Protein AF-A0A8T0AMJ4-F1 (afdb_monomer_lite)

Sequence (67 aa):
MKLREALDKDYNTILKFFQGVNYQGVKDVLATFEPEASDKTAIVLLLLMSYFKEPKDSIVLDVDVTH

Foldseek 3Di:
DVLLVVQVVCLVVLLVVLVPDPAPQSVVLVVPDDPVPDDSSVSSVSNCCSVVPPPPPPPPPVPPPDD

Structure (mmCIF, N/CA/C/O backbone):
data_AF-A0A8T0AMJ4-F1
#
_entry.id   AF-A0A8T0AMJ4-F1
#
loop_
_atom_site.group_PDB
_atom_site.id
_atom_site.type_symbol
_atom_site.label_atom_id
_atom_site.label_alt_id
_atom_site.label_comp_id
_atom_site.label_asym_id
_atom_site.label_entity_id
_atom_site.label_seq_id
_atom_site.pdbx_PDB_ins_code
_atom_site.Cartn_x
_atom_site.Cartn_y
_atom_site.C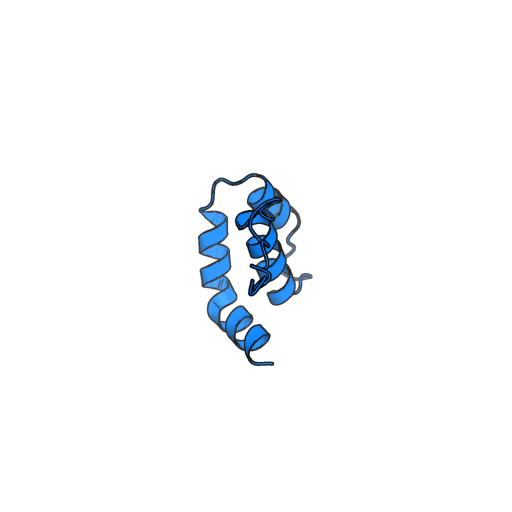artn_z
_atom_site.occupancy
_atom_site.B_iso_or_equiv
_atom_site.auth_seq_id
_atom_site.auth_comp_id
_atom_site.auth_asym_id
_atom_site.auth_atom_id
_atom_site.pdbx_PDB_model_num
ATOM 1 N N . MET A 1 1 ? 4.999 -6.662 -17.927 1.00 60.34 1 MET A N 1
ATOM 2 C CA . MET A 1 1 ? 6.166 -5.854 -17.505 1.00 60.34 1 MET A CA 1
ATOM 3 C C . MET A 1 1 ? 5.779 -4.422 -17.135 1.00 60.34 1 MET A C 1
ATOM 5 O O . MET A 1 1 ? 6.051 -4.038 -16.010 1.00 60.34 1 MET A O 1
ATOM 9 N N . LYS A 1 2 ? 5.028 -3.703 -17.985 1.00 80.56 2 LYS A N 1
ATOM 10 C CA . LYS A 1 2 ? 4.605 -2.306 -17.745 1.00 80.56 2 LYS A CA 1
ATOM 11 C C . LYS A 1 2 ? 3.972 -2.018 -16.372 1.00 80.56 2 LYS A C 1
ATOM 13 O O . LYS A 1 2 ? 4.223 -0.967 -15.804 1.00 80.56 2 LYS A O 1
ATOM 18 N N . LEU A 1 3 ? 3.167 -2.944 -15.833 1.00 71.31 3 LEU A N 1
ATOM 19 C CA . LEU A 1 3 ? 2.532 -2.773 -14.520 1.00 71.31 3 LEU A CA 1
ATOM 20 C C . LEU A 1 3 ? 3.560 -2.744 -13.383 1.00 71.31 3 LEU A C 1
ATOM 22 O O . LEU A 1 3 ? 3.558 -1.815 -12.592 1.00 71.31 3 LEU A O 1
ATOM 26 N N . ARG A 1 4 ? 4.466 -3.727 -13.334 1.00 77.56 4 ARG A N 1
ATOM 27 C CA . ARG A 1 4 ? 5.535 -3.789 -12.327 1.00 77.56 4 ARG A CA 1
ATOM 28 C C . ARG A 1 4 ? 6.407 -2.534 -12.366 1.00 77.56 4 ARG A C 1
ATOM 30 O O . ARG A 1 4 ? 6.680 -1.955 -11.329 1.00 77.56 4 ARG A O 1
ATOM 37 N N . GLU A 1 5 ? 6.789 -2.090 -13.561 1.00 80.00 5 GLU A N 1
ATOM 38 C CA . GLU A 1 5 ? 7.601 -0.879 -13.740 1.00 80.00 5 GLU A CA 1
ATOM 39 C C . GLU A 1 5 ? 6.875 0.388 -13.273 1.00 80.00 5 GLU A C 1
ATOM 41 O O . GLU A 1 5 ? 7.485 1.244 -12.638 1.00 80.00 5 GLU A O 1
ATOM 46 N N . ALA A 1 6 ? 5.573 0.505 -13.554 1.00 78.88 6 ALA A N 1
ATOM 47 C CA . ALA A 1 6 ? 4.761 1.620 -13.074 1.00 78.88 6 ALA A CA 1
ATOM 48 C C . ALA A 1 6 ? 4.636 1.610 -11.542 1.00 78.88 6 ALA A C 1
ATOM 50 O O . ALA A 1 6 ? 4.825 2.642 -10.901 1.00 78.88 6 ALA A O 1
ATOM 51 N N . LEU A 1 7 ? 4.381 0.437 -10.952 1.00 80.56 7 LEU A N 1
ATOM 52 C CA . LEU A 1 7 ? 4.257 0.280 -9.504 1.00 80.5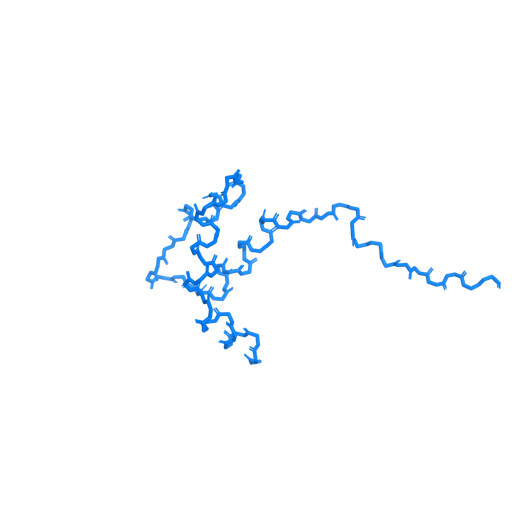6 7 LEU A CA 1
ATOM 53 C C . LEU A 1 7 ? 5.583 0.527 -8.781 1.00 80.56 7 LEU A C 1
ATOM 55 O O . LEU A 1 7 ? 5.577 1.184 -7.746 1.00 80.56 7 LEU A O 1
ATOM 59 N N . ASP A 1 8 ? 6.711 0.076 -9.330 1.00 80.31 8 ASP A N 1
ATOM 60 C CA . ASP A 1 8 ? 8.034 0.354 -8.762 1.00 80.31 8 ASP A CA 1
ATOM 61 C C . ASP A 1 8 ? 8.400 1.841 -8.870 1.00 80.31 8 ASP A C 1
ATOM 63 O O . ASP A 1 8 ? 8.953 2.407 -7.924 1.00 80.31 8 ASP A O 1
ATOM 67 N N . LYS A 1 9 ? 8.067 2.493 -9.994 1.00 86.25 9 LYS A N 1
ATOM 68 C CA . LYS A 1 9 ? 8.319 3.926 -10.204 1.00 86.25 9 LYS A CA 1
ATOM 69 C C . LYS A 1 9 ? 7.559 4.788 -9.196 1.00 86.25 9 LYS A C 1
ATOM 71 O O . LYS A 1 9 ? 8.140 5.711 -8.624 1.00 86.25 9 LYS A O 1
ATOM 76 N N . ASP A 1 10 ? 6.289 4.470 -8.963 1.00 85.94 10 ASP A N 1
ATOM 77 C CA . ASP A 1 10 ? 5.403 5.259 -8.102 1.00 85.94 10 ASP A CA 1
ATOM 78 C C . ASP A 1 10 ? 5.263 4.676 -6.682 1.00 85.94 10 ASP A C 1
ATOM 80 O O . ASP A 1 10 ? 4.505 5.204 -5.865 1.00 85.94 10 ASP A O 1
ATOM 84 N N . TYR A 1 11 ? 6.041 3.639 -6.347 1.00 86.25 11 TYR A N 1
ATOM 85 C CA . TYR A 1 11 ? 5.970 2.889 -5.088 1.00 86.25 11 TYR A CA 1
ATOM 86 C C . TYR A 1 11 ? 5.916 3.791 -3.851 1.00 86.25 11 TYR A C 1
ATOM 88 O O . TYR A 1 11 ? 5.017 3.681 -3.021 1.00 86.25 11 TYR A O 1
ATOM 96 N N . ASN A 1 12 ? 6.861 4.728 -3.738 1.00 87.31 12 ASN A N 1
ATOM 97 C CA . ASN A 1 12 ? 6.960 5.616 -2.577 1.00 87.31 12 ASN A CA 1
ATOM 98 C C . ASN A 1 12 ? 5.751 6.551 -2.453 1.00 87.31 12 ASN A C 1
ATOM 100 O O . ASN A 1 12 ? 5.349 6.900 -1.344 1.00 87.31 12 ASN A O 1
ATOM 104 N N . THR A 1 13 ? 5.182 6.971 -3.582 1.00 90.31 13 THR A N 1
ATOM 105 C CA . THR A 1 13 ? 3.989 7.822 -3.622 1.00 90.31 13 THR A CA 1
ATOM 106 C C . THR A 1 13 ? 2.770 7.038 -3.153 1.00 90.31 13 THR A C 1
ATOM 108 O O . THR A 1 13 ? 2.025 7.511 -2.294 1.00 90.31 13 THR A O 1
ATOM 111 N N . ILE A 1 14 ? 2.610 5.812 -3.656 1.00 88.81 14 ILE A N 1
ATOM 112 C CA . ILE A 1 14 ? 1.521 4.907 -3.282 1.00 88.81 14 ILE A CA 1
ATOM 113 C C . ILE A 1 14 ? 1.611 4.536 -1.794 1.00 88.81 14 ILE A C 1
ATOM 115 O O . ILE A 1 14 ? 0.612 4.586 -1.077 1.00 88.81 14 ILE A O 1
ATOM 119 N N . LEU A 1 15 ? 2.812 4.240 -1.292 1.00 89.00 15 LEU A N 1
ATOM 120 C CA . LEU A 1 15 ? 3.019 3.903 0.115 1.00 89.00 15 LEU A CA 1
ATOM 121 C C . LEU A 1 15 ? 2.666 5.076 1.041 1.00 89.00 15 LEU A C 1
ATOM 123 O O . LEU A 1 15 ? 1.956 4.884 2.026 1.00 89.00 15 LEU A O 1
ATOM 127 N N . LYS A 1 16 ? 3.100 6.299 0.705 1.00 90.62 16 LYS A N 1
ATOM 128 C CA . LYS A 1 16 ? 2.746 7.510 1.466 1.00 90.62 16 LYS A CA 1
ATOM 129 C C . LYS A 1 16 ? 1.243 7.757 1.493 1.00 90.62 16 LYS A C 1
ATOM 131 O O . LYS A 1 16 ? 0.719 8.151 2.532 1.00 90.62 16 LYS A O 1
ATOM 136 N N . PHE A 1 17 ? 0.556 7.516 0.375 1.00 90.69 17 PHE A N 1
ATOM 137 C CA . PHE A 1 17 ? -0.901 7.586 0.335 1.00 90.69 17 PHE A CA 1
ATOM 138 C C . PHE A 1 17 ? -1.508 6.626 1.366 1.00 90.69 17 PHE A C 1
ATOM 140 O O . PHE A 1 17 ? -2.239 7.071 2.247 1.00 90.69 17 PHE A O 1
ATOM 147 N N . PHE A 1 18 ? -1.136 5.342 1.335 1.00 90.81 18 PHE A N 1
ATOM 148 C CA . PHE A 1 18 ? -1.686 4.340 2.254 1.00 90.81 18 PHE A CA 1
ATOM 149 C C . PHE A 1 18 ? -1.307 4.547 3.725 1.00 90.81 18 PHE A C 1
ATOM 151 O O . PHE A 1 18 ? -2.101 4.223 4.603 1.00 90.81 18 PHE A O 1
ATOM 158 N N . GLN A 1 19 ? -0.155 5.150 4.024 1.00 89.38 19 GLN A N 1
ATOM 159 C CA . GLN A 1 19 ? 0.208 5.540 5.393 1.00 89.38 19 GLN A CA 1
ATOM 160 C C . GLN A 1 19 ? -0.719 6.622 5.975 1.00 89.38 19 GLN A C 1
ATOM 162 O O . GLN A 1 19 ? -0.904 6.680 7.190 1.00 89.38 19 GLN A O 1
ATOM 167 N N . GLY A 1 20 ? -1.317 7.465 5.128 1.00 88.50 20 GLY A N 1
ATOM 168 C CA . GLY A 1 20 ? -2.299 8.475 5.540 1.00 88.50 20 GLY A CA 1
ATOM 169 C C . GLY A 1 20 ? -3.733 7.946 5.657 1.00 88.50 20 GLY A C 1
ATOM 170 O O . GLY A 1 20 ? -4.623 8.657 6.123 1.00 88.50 20 GLY A O 1
ATOM 171 N N . VAL A 1 21 ? -3.980 6.709 5.229 1.00 86.88 21 VAL A N 1
ATOM 172 C CA . VAL A 1 21 ? -5.314 6.116 5.145 1.00 86.88 21 VAL A CA 1
ATOM 173 C C . VAL A 1 21 ? -5.658 5.414 6.465 1.00 86.88 21 VAL A C 1
ATOM 175 O O . VAL A 1 21 ? -5.025 4.442 6.867 1.00 86.88 21 VAL A O 1
ATOM 178 N N . ASN A 1 22 ? -6.713 5.871 7.148 1.00 85.00 22 ASN A N 1
ATOM 179 C CA . ASN A 1 22 ? -7.164 5.292 8.420 1.00 85.00 22 ASN A CA 1
ATOM 180 C C . ASN A 1 22 ? -8.108 4.086 8.216 1.00 85.00 22 ASN A C 1
ATOM 182 O O . ASN A 1 22 ? -9.245 4.099 8.685 1.00 85.00 22 ASN A O 1
ATOM 186 N N . TYR A 1 23 ? -7.649 3.053 7.503 1.00 86.62 23 TYR A N 1
ATOM 187 C CA . TYR A 1 23 ? -8.394 1.803 7.290 1.00 86.62 23 TYR A CA 1
ATOM 188 C C . TYR A 1 23 ? -7.668 0.630 7.942 1.00 86.62 23 TYR A C 1
ATOM 190 O O . TYR A 1 23 ? -6.478 0.434 7.708 1.00 86.62 23 TYR A O 1
ATOM 198 N N . GLN A 1 24 ? -8.384 -0.175 8.735 1.00 84.81 24 GLN A N 1
ATOM 199 C CA . GLN A 1 24 ? -7.772 -1.261 9.509 1.00 84.81 24 GLN A CA 1
ATOM 200 C C . GLN A 1 24 ? -7.030 -2.267 8.616 1.00 84.81 24 GLN A C 1
ATOM 202 O O . GLN A 1 24 ? -5.861 -2.526 8.858 1.00 84.81 24 GLN A O 1
ATOM 207 N N . GLY A 1 25 ? -7.641 -2.716 7.514 1.00 84.94 25 GLY A N 1
ATOM 208 C CA . GLY A 1 25 ? -6.986 -3.653 6.590 1.00 84.94 25 GLY A CA 1
ATOM 209 C C . GLY A 1 25 ? -5.724 -3.092 5.922 1.00 84.94 25 GLY A C 1
ATOM 210 O O . GLY A 1 25 ? -4.805 -3.841 5.609 1.00 84.94 25 GLY A O 1
ATOM 211 N N . VAL A 1 26 ? -5.639 -1.770 5.737 1.00 88.38 26 VAL A N 1
ATOM 212 C CA . VAL A 1 26 ? -4.417 -1.109 5.246 1.00 88.38 26 VAL A CA 1
ATOM 213 C C . VAL A 1 26 ? -3.346 -1.096 6.337 1.00 88.38 26 VAL A C 1
ATOM 215 O O . VAL A 1 26 ? -2.193 -1.415 6.059 1.00 88.38 26 VAL A O 1
ATOM 218 N N . LYS A 1 27 ? -3.718 -0.789 7.586 1.00 89.75 27 LYS A N 1
ATOM 219 C CA . LYS A 1 27 ? -2.796 -0.834 8.733 1.00 89.75 27 LYS A CA 1
ATOM 220 C C . LYS A 1 27 ? -2.232 -2.232 8.960 1.00 89.75 27 LYS A C 1
ATOM 222 O O . LYS A 1 27 ? -1.041 -2.349 9.220 1.00 89.75 27 LYS A O 1
ATOM 227 N N . ASP A 1 28 ? -3.063 -3.260 8.824 1.00 88.94 28 ASP A N 1
ATOM 228 C CA . ASP A 1 28 ? -2.649 -4.652 9.005 1.00 88.94 28 ASP A CA 1
ATOM 229 C C . ASP A 1 28 ? -1.603 -5.044 7.948 1.00 88.94 28 ASP A C 1
ATOM 231 O O . ASP A 1 28 ? -0.544 -5.564 8.292 1.00 88.94 28 ASP A O 1
ATOM 235 N N . VAL A 1 29 ? -1.829 -4.694 6.673 1.00 87.81 29 VAL A N 1
ATOM 236 C CA . VAL A 1 29 ? -0.843 -4.919 5.598 1.00 87.81 29 VAL A CA 1
ATOM 237 C C . VAL A 1 29 ? 0.454 -4.145 5.854 1.00 87.81 29 VAL A C 1
ATOM 239 O O . VAL A 1 29 ? 1.539 -4.715 5.736 1.00 87.81 29 VAL A O 1
ATOM 242 N N . LEU A 1 30 ? 0.367 -2.871 6.252 1.00 88.69 30 LEU A N 1
ATOM 243 C CA . LEU A 1 30 ? 1.547 -2.056 6.568 1.00 88.69 30 LEU A CA 1
ATOM 244 C C . LEU A 1 30 ? 2.334 -2.587 7.777 1.00 88.69 30 LEU A C 1
ATOM 246 O O . LEU A 1 30 ? 3.553 -2.454 7.798 1.00 88.69 30 LEU A O 1
ATOM 250 N N . ALA A 1 31 ? 1.669 -3.191 8.764 1.00 88.19 31 ALA A N 1
ATOM 251 C CA . ALA A 1 31 ? 2.319 -3.769 9.942 1.00 88.19 31 ALA A CA 1
ATOM 252 C C . ALA A 1 31 ? 3.084 -5.066 9.628 1.00 88.19 31 ALA A C 1
ATOM 254 O O . ALA A 1 31 ? 4.037 -5.398 10.327 1.00 88.19 31 ALA A O 1
ATOM 255 N N . THR A 1 32 ? 2.683 -5.786 8.577 1.00 83.62 32 THR A N 1
ATOM 256 C CA . THR A 1 32 ? 3.363 -7.007 8.106 1.00 83.62 32 THR A CA 1
ATOM 257 C C . THR A 1 32 ? 4.493 -6.739 7.110 1.00 83.62 32 THR A C 1
ATOM 259 O O . THR A 1 32 ? 5.175 -7.667 6.683 1.00 83.62 32 THR A O 1
ATOM 262 N N . PHE A 1 33 ? 4.682 -5.481 6.707 1.00 80.44 33 PHE A N 1
ATOM 263 C CA . PHE A 1 33 ? 5.655 -5.111 5.689 1.00 80.44 33 PHE A CA 1
ATOM 264 C C . PHE A 1 33 ? 7.067 -4.970 6.271 1.00 80.44 33 PHE A C 1
ATOM 266 O O . PHE A 1 33 ? 7.329 -4.099 7.100 1.00 80.44 33 PHE A O 1
ATOM 273 N N . GLU A 1 34 ? 7.999 -5.766 5.741 1.00 78.75 34 GLU A N 1
ATOM 274 C CA . GLU A 1 34 ? 9.437 -5.611 5.972 1.00 78.75 34 GLU A CA 1
ATOM 275 C C . GLU A 1 34 ? 10.123 -4.979 4.744 1.00 78.75 34 GLU A C 1
ATOM 277 O O . GLU A 1 34 ? 10.218 -5.634 3.698 1.00 78.75 34 GLU A O 1
ATOM 282 N N . PRO A 1 35 ? 10.638 -3.735 4.843 1.00 69.25 35 PRO A N 1
ATOM 283 C CA . PRO A 1 35 ? 11.198 -2.986 3.713 1.00 69.25 35 PRO A CA 1
ATOM 284 C C . PRO A 1 35 ? 12.351 -3.644 2.963 1.00 69.25 35 PRO A C 1
ATOM 286 O O . PRO A 1 35 ? 12.529 -3.377 1.776 1.00 69.25 35 PRO A O 1
ATOM 289 N N . GLU A 1 36 ? 13.127 -4.478 3.646 1.00 72.00 36 GLU A N 1
ATOM 290 C CA . GLU A 1 36 ? 14.333 -5.095 3.089 1.00 72.00 36 GLU A CA 1
ATOM 291 C C . GLU A 1 36 ? 14.088 -6.507 2.539 1.00 72.00 36 GLU A C 1
ATOM 293 O O . GLU A 1 36 ? 14.875 -6.990 1.729 1.00 72.00 36 GLU A O 1
ATOM 298 N N . ALA A 1 37 ? 12.982 -7.150 2.927 1.00 69.00 37 ALA A N 1
ATOM 299 C CA . ALA A 1 37 ? 12.667 -8.530 2.555 1.00 69.00 37 ALA A CA 1
ATOM 300 C C . ALA A 1 37 ? 11.492 -8.651 1.569 1.00 69.00 37 ALA A C 1
ATOM 302 O O . ALA A 1 37 ? 11.331 -9.684 0.919 1.00 69.00 37 ALA A O 1
ATOM 303 N N . SER A 1 38 ? 10.660 -7.615 1.449 1.00 73.56 38 SER A N 1
ATOM 304 C CA . SER A 1 38 ? 9.367 -7.719 0.769 1.00 73.56 38 SER A CA 1
ATOM 305 C C . SER A 1 38 ? 9.374 -7.130 -0.649 1.00 73.56 38 SER A C 1
ATOM 307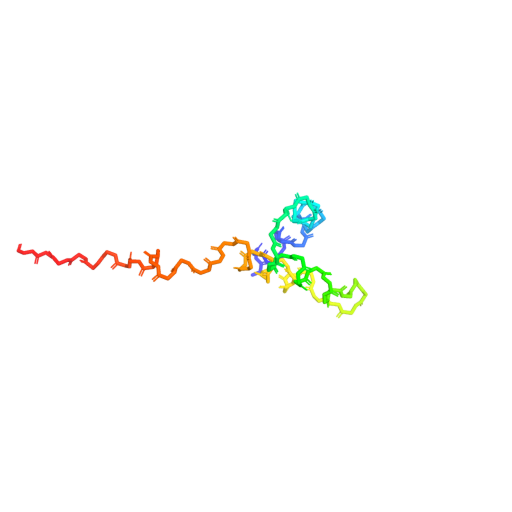 O O . SER A 1 38 ? 9.925 -6.057 -0.901 1.00 73.56 38 SER A O 1
ATOM 309 N N . ASP A 1 39 ? 8.701 -7.807 -1.586 1.00 83.38 39 ASP A N 1
ATOM 310 C CA . ASP A 1 39 ? 8.522 -7.326 -2.961 1.00 83.38 39 ASP A CA 1
ATOM 311 C C . ASP A 1 39 ? 7.576 -6.111 -2.996 1.00 83.38 39 ASP A C 1
ATOM 313 O O . ASP A 1 39 ? 6.392 -6.201 -2.656 1.00 83.38 39 ASP A O 1
ATOM 317 N N . LYS A 1 40 ? 8.106 -4.970 -3.454 1.00 83.44 40 LYS A N 1
ATOM 318 C CA . LYS A 1 40 ? 7.406 -3.679 -3.576 1.00 83.44 40 LYS A CA 1
ATOM 319 C C . LYS A 1 40 ? 6.093 -3.771 -4.344 1.00 83.44 40 LYS A C 1
ATOM 321 O O . LYS A 1 40 ? 5.094 -3.177 -3.938 1.00 83.44 40 LYS A O 1
ATOM 326 N N . THR A 1 41 ? 6.083 -4.528 -5.435 1.00 84.44 41 THR A N 1
ATOM 327 C CA . THR A 1 41 ? 4.891 -4.721 -6.260 1.00 84.44 41 THR A CA 1
ATOM 328 C C . THR A 1 41 ? 3.840 -5.529 -5.504 1.00 84.44 41 THR A C 1
ATOM 330 O O . THR A 1 41 ? 2.664 -5.164 -5.525 1.00 84.44 41 THR A O 1
ATOM 333 N N . ALA A 1 42 ? 4.248 -6.577 -4.784 1.00 84.12 42 ALA A N 1
ATOM 334 C CA . ALA A 1 42 ? 3.330 -7.393 -3.988 1.00 84.12 42 ALA A CA 1
ATOM 335 C C . ALA A 1 42 ? 2.662 -6.581 -2.865 1.00 84.12 42 ALA A C 1
ATOM 337 O O . ALA A 1 42 ? 1.448 -6.667 -2.684 1.00 84.12 42 ALA A O 1
ATOM 338 N N . ILE A 1 43 ? 3.421 -5.735 -2.165 1.00 87.62 43 ILE A N 1
ATOM 339 C CA . ILE A 1 43 ? 2.882 -4.860 -1.110 1.00 87.62 43 ILE A CA 1
ATOM 340 C C . ILE A 1 43 ? 1.865 -3.882 -1.675 1.00 87.62 43 ILE A C 1
ATOM 342 O O . ILE A 1 43 ? 0.789 -3.722 -1.107 1.00 87.62 43 ILE A O 1
ATOM 346 N N . VAL A 1 44 ? 2.178 -3.231 -2.797 1.00 87.62 44 VAL A N 1
ATOM 347 C CA . VAL A 1 44 ? 1.246 -2.280 -3.409 1.00 87.62 44 VAL A CA 1
ATOM 348 C C . VAL A 1 44 ? -0.049 -2.976 -3.821 1.00 87.62 44 VAL A C 1
ATOM 350 O O . VAL A 1 44 ? -1.127 -2.440 -3.573 1.00 87.62 44 VAL A O 1
ATOM 353 N N . LEU A 1 45 ? 0.029 -4.189 -4.374 1.00 85.94 45 LEU A N 1
ATOM 354 C CA . LEU A 1 45 ? -1.160 -4.981 -4.692 1.00 85.94 45 LEU A CA 1
ATOM 355 C C . LEU A 1 45 ? -1.974 -5.325 -3.437 1.00 85.94 45 LEU A C 1
ATOM 357 O O . LEU A 1 45 ? -3.191 -5.157 -3.445 1.00 85.94 45 LEU A O 1
ATOM 361 N N . LEU A 1 46 ? -1.323 -5.745 -2.349 1.00 87.25 46 LEU A N 1
ATOM 362 C CA . LEU A 1 46 ? -1.994 -6.029 -1.076 1.00 87.25 46 LEU A CA 1
ATOM 363 C C . LEU A 1 46 ? -2.666 -4.780 -0.493 1.00 87.25 46 LEU A C 1
ATOM 365 O O . LEU A 1 46 ? -3.807 -4.854 -0.046 1.00 87.25 46 LEU A O 1
ATOM 369 N N . LEU A 1 47 ? -2.007 -3.621 -0.548 1.00 88.88 47 LEU A N 1
ATOM 370 C CA . LEU A 1 47 ? -2.576 -2.354 -0.088 1.00 88.88 47 LEU A CA 1
ATOM 371 C C . LEU A 1 47 ? -3.792 -1.940 -0.922 1.00 88.88 47 LEU A C 1
ATOM 373 O O . LEU A 1 47 ? -4.807 -1.536 -0.356 1.00 88.88 47 LEU A O 1
ATOM 377 N N . LEU A 1 48 ? -3.719 -2.089 -2.249 1.00 87.12 48 LEU A N 1
ATOM 378 C CA . LEU A 1 48 ? -4.846 -1.838 -3.148 1.00 87.12 48 LEU A CA 1
ATOM 379 C C . LEU A 1 48 ? -6.025 -2.763 -2.819 1.00 87.12 48 LEU A C 1
ATOM 381 O O . LEU A 1 48 ? -7.138 -2.274 -2.653 1.00 87.12 48 LEU A O 1
ATOM 385 N N . MET A 1 49 ? -5.795 -4.067 -2.650 1.00 85.06 49 MET A N 1
ATOM 386 C CA . MET A 1 49 ? -6.855 -5.023 -2.296 1.00 85.06 49 MET A CA 1
ATOM 387 C C . MET A 1 49 ? -7.469 -4.729 -0.920 1.00 85.06 49 MET A C 1
ATOM 389 O O . MET A 1 49 ? -8.692 -4.733 -0.775 1.00 85.06 49 MET A O 1
ATOM 393 N N . SER A 1 50 ? -6.643 -4.406 0.078 1.00 84.75 50 SER A N 1
ATOM 394 C CA . SER A 1 50 ? -7.103 -4.052 1.427 1.00 84.75 50 SER A CA 1
ATOM 395 C C . SER A 1 50 ? -7.873 -2.734 1.480 1.00 84.75 50 SER A C 1
ATOM 397 O O . SER A 1 50 ? -8.783 -2.587 2.297 1.00 84.75 50 SER A O 1
ATOM 399 N N . TYR A 1 51 ? -7.515 -1.770 0.631 1.00 85.56 51 TYR A N 1
ATOM 400 C CA . TYR A 1 51 ? -8.177 -0.470 0.557 1.00 85.56 51 TYR A CA 1
ATOM 401 C C . TYR A 1 51 ? -9.477 -0.509 -0.235 1.00 85.56 51 TYR A C 1
ATOM 403 O O . TYR A 1 51 ? -10.491 0.007 0.229 1.00 85.56 51 TYR A O 1
ATOM 411 N N . PHE A 1 52 ? -9.457 -1.142 -1.409 1.00 81.44 52 PHE A N 1
ATOM 412 C CA . PHE A 1 52 ? -10.640 -1.276 -2.253 1.00 81.44 52 PHE A CA 1
ATOM 413 C C . PHE A 1 52 ? -11.625 -2.322 -1.747 1.00 81.44 52 PHE A C 1
ATOM 415 O O . PHE A 1 52 ? -12.724 -2.355 -2.286 1.00 81.44 52 PHE A O 1
ATOM 422 N N . LYS A 1 53 ? -11.238 -3.116 -0.728 1.00 66.62 53 LYS A N 1
ATOM 423 C CA . LYS A 1 53 ? -12.050 -4.069 0.039 1.00 66.62 53 LYS A CA 1
ATOM 424 C C . LYS A 1 53 ? -13.100 -4.707 -0.854 1.00 66.62 53 LYS A C 1
ATOM 426 O O . LYS A 1 53 ? -14.194 -4.157 -0.905 1.00 66.62 53 LYS A O 1
ATOM 431 N N . GLU A 1 54 ? -12.732 -5.805 -1.536 1.00 55.91 54 GLU A N 1
ATOM 432 C CA . GLU A 1 54 ? -13.593 -6.572 -2.454 1.00 55.91 54 GLU A CA 1
ATOM 433 C C . GLU A 1 54 ? -15.058 -6.194 -2.266 1.00 55.91 54 GLU A C 1
ATOM 435 O O . GLU A 1 54 ? -15.655 -6.519 -1.226 1.00 55.91 54 GLU A O 1
ATOM 440 N N . PRO A 1 55 ? -15.634 -5.439 -3.202 1.00 49.75 55 PRO A N 1
ATOM 441 C CA . PRO A 1 55 ? -17.038 -5.186 -3.115 1.00 49.75 55 PRO A CA 1
ATOM 442 C C . PRO A 1 55 ? -17.657 -6.549 -3.347 1.00 49.75 55 PRO A C 1
ATOM 444 O O . PRO A 1 55 ? -17.627 -7.077 -4.458 1.00 49.75 55 PRO A O 1
ATOM 447 N N . LYS A 1 56 ? -18.232 -7.111 -2.284 1.00 50.16 56 LYS A N 1
ATOM 448 C CA . LYS A 1 56 ? -19.115 -8.272 -2.389 1.00 50.16 56 LYS A CA 1
ATOM 449 C C . LYS A 1 56 ? -20.189 -8.056 -3.475 1.00 50.16 56 LYS A C 1
ATOM 451 O O . LYS A 1 56 ? -20.731 -9.034 -3.964 1.00 50.16 56 LYS A O 1
ATOM 456 N N . ASP A 1 57 ? -20.392 -6.799 -3.898 1.00 48.34 57 ASP A N 1
ATOM 457 C CA . ASP A 1 57 ? -21.394 -6.348 -4.853 1.00 48.34 57 ASP A CA 1
ATOM 458 C C . ASP A 1 57 ? -20.870 -5.611 -6.117 1.00 48.34 57 ASP A C 1
ATOM 460 O O . ASP A 1 57 ? -21.704 -5.134 -6.877 1.00 48.34 57 ASP A O 1
ATOM 464 N N . SER A 1 58 ? -19.557 -5.451 -6.397 1.00 47.00 58 SER A N 1
ATOM 465 C CA . SER A 1 58 ? -19.105 -4.644 -7.577 1.00 47.00 58 SER A CA 1
ATOM 466 C C . SER A 1 58 ? -18.418 -5.397 -8.710 1.00 47.00 58 SER A C 1
ATOM 468 O O . SER A 1 58 ? -17.981 -4.767 -9.675 1.00 47.00 58 SER A O 1
ATOM 470 N N . ILE A 1 59 ? -18.387 -6.726 -8.666 1.00 48.22 59 ILE A N 1
ATOM 471 C CA . ILE A 1 59 ? -18.217 -7.515 -9.891 1.00 48.22 59 ILE A CA 1
ATOM 472 C C . ILE A 1 59 ? -19.606 -8.001 -10.314 1.00 48.22 59 ILE A C 1
ATOM 474 O O . ILE A 1 59 ? -19.882 -9.193 -10.381 1.00 48.22 59 ILE A O 1
ATOM 478 N N . VAL A 1 60 ? -20.516 -7.059 -10.575 1.00 50.09 60 VAL A N 1
ATOM 47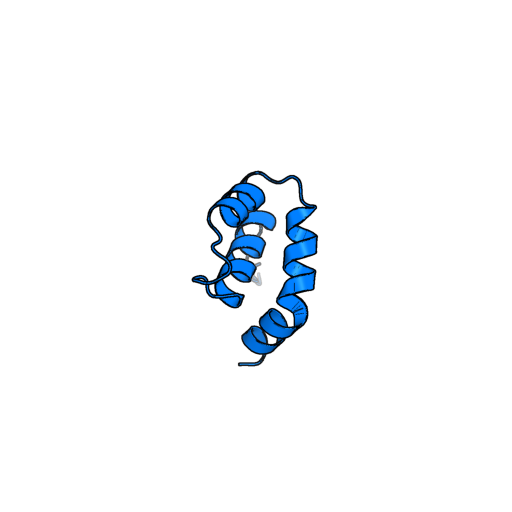9 C CA . VAL A 1 60 ? -21.623 -7.342 -11.488 1.00 50.09 60 VAL A CA 1
ATOM 480 C C . VAL A 1 60 ? -21.011 -7.215 -12.874 1.00 50.09 60 VAL A C 1
ATOM 482 O O . VAL A 1 60 ? -20.839 -6.118 -13.399 1.00 50.09 60 VAL A O 1
ATOM 485 N N . LEU A 1 61 ? -20.585 -8.346 -13.435 1.00 47.97 61 LEU A N 1
ATOM 486 C CA . LEU A 1 61 ? -20.502 -8.452 -14.883 1.00 47.97 61 LEU A CA 1
ATOM 487 C C . LEU A 1 61 ? -21.945 -8.294 -15.350 1.00 47.97 61 LEU A C 1
ATOM 489 O O . LEU A 1 61 ? -22.749 -9.199 -15.132 1.00 47.97 61 LEU A O 1
ATOM 493 N N . ASP A 1 62 ? -22.282 -7.116 -15.868 1.00 48.97 62 ASP A N 1
ATOM 494 C CA . ASP A 1 62 ? -23.550 -6.885 -16.547 1.00 48.97 62 ASP A CA 1
ATOM 495 C C . ASP A 1 62 ? -23.581 -7.889 -17.701 1.00 48.97 62 ASP A C 1
ATOM 497 O O . ASP A 1 62 ? -22.852 -7.769 -18.689 1.00 48.97 62 ASP A O 1
ATOM 501 N N . VAL A 1 63 ? -24.278 -9.002 -17.486 1.00 53.59 63 VAL A N 1
ATO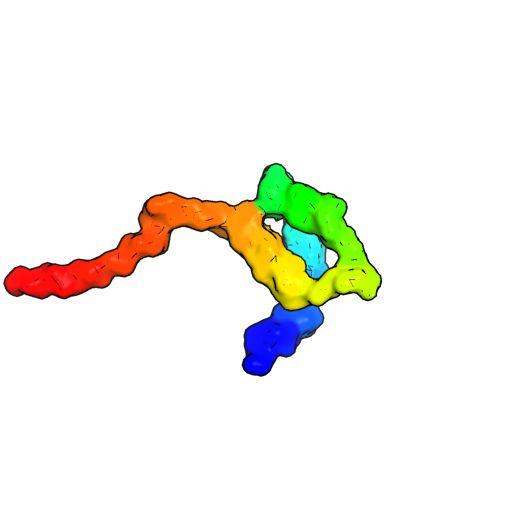M 502 C CA . VAL A 1 63 ? -24.465 -10.003 -18.522 1.00 5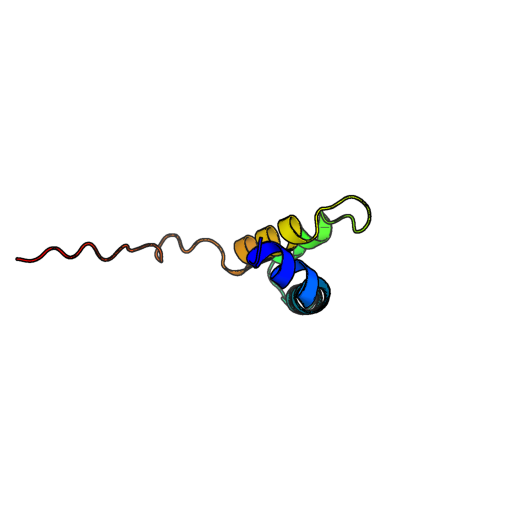3.59 63 VAL A CA 1
ATOM 503 C C . VAL A 1 63 ? -25.500 -9.363 -19.423 1.00 53.59 63 VAL A C 1
ATOM 505 O O . VAL A 1 63 ? -26.646 -9.229 -19.004 1.00 53.59 63 VAL A O 1
ATOM 508 N N . ASP A 1 64 ? -25.090 -8.920 -20.612 1.00 60.81 64 ASP A N 1
ATOM 509 C CA . ASP A 1 64 ? -25.999 -8.479 -21.670 1.00 60.81 64 ASP A CA 1
ATOM 510 C C . ASP A 1 64 ? -26.997 -9.614 -21.955 1.00 60.81 64 ASP A C 1
ATOM 512 O O . ASP A 1 64 ? -26.781 -10.471 -22.815 1.00 60.81 64 ASP A O 1
ATOM 516 N N . VAL A 1 65 ? -28.100 -9.661 -21.207 1.00 54.62 65 VAL A N 1
ATOM 517 C CA . VAL A 1 65 ? -29.255 -10.479 -21.554 1.00 54.62 65 VAL A CA 1
ATOM 518 C C . VAL A 1 65 ? -30.036 -9.653 -22.557 1.00 54.62 65 VAL A C 1
ATOM 520 O O . VAL A 1 65 ? -30.943 -8.895 -22.222 1.00 54.62 65 VAL A O 1
ATOM 523 N N . THR A 1 66 ? -29.618 -9.766 -23.813 1.00 55.88 66 THR A N 1
ATOM 524 C CA . THR A 1 66 ? -30.404 -9.306 -24.952 1.00 55.88 66 THR A CA 1
ATOM 525 C C . THR A 1 66 ? -31.704 -10.117 -24.963 1.00 55.88 66 THR A C 1
ATOM 527 O O . THR A 1 66 ? -31.669 -11.340 -25.105 1.00 55.88 66 THR A O 1
ATOM 530 N N . HIS A 1 67 ? -32.833 -9.443 -24.732 1.00 46.25 67 HIS A N 1
ATOM 531 C CA . HIS A 1 67 ? -34.182 -9.979 -24.939 1.00 46.25 67 HIS A CA 1
ATOM 532 C C . HIS A 1 67 ? -34.598 -9.879 -26.406 1.00 46.25 67 HIS A C 1
ATOM 534 O O . HIS A 1 67 ? -34.246 -8.864 -27.049 1.00 46.25 67 HIS A O 1
#

Radius of gyration: 15.4 Å; chains: 1; bounding box: 48×19×35 Å

Organism: Silurus meridionalis (NCBI:txid175797)

pLDDT: mean 76.73, std 14.51, range [46.25, 90.81]

Secondary structure (DSSP, 8-state):
-HHHHHHHHHHHHHHHHHHT---HHHHHHHHT--TTTS-HHHHHHHHHHHHH---TTT---------